Protein AF-A0A820K7Z9-F1 (afdb_monomer)

Structure (mmCIF, N/CA/C/O backbone):
data_AF-A0A820K7Z9-F1
#
_entry.id   AF-A0A820K7Z9-F1
#
loop_
_atom_site.group_PDB
_atom_site.id
_atom_site.type_symbol
_atom_site.label_atom_id
_atom_site.label_alt_id
_atom_site.label_comp_id
_atom_site.label_asym_id
_atom_site.label_entity_id
_atom_site.label_seq_id
_atom_site.pdbx_PDB_ins_code
_atom_site.Cartn_x
_atom_site.Cartn_y
_atom_site.Cartn_z
_atom_site.occupancy
_atom_site.B_iso_or_equiv
_atom_site.auth_seq_id
_atom_site.auth_comp_id
_atom_site.auth_asym_id
_atom_site.auth_atom_id
_atom_site.pdbx_PDB_model_num
ATOM 1 N N . MET A 1 1 ? 12.457 -15.771 -32.593 1.00 40.47 1 MET A N 1
ATOM 2 C CA . MET A 1 1 ? 11.250 -15.660 -31.752 1.00 40.47 1 MET A CA 1
ATOM 3 C C . MET A 1 1 ? 11.117 -14.190 -31.400 1.00 40.47 1 MET A C 1
ATOM 5 O O . MET A 1 1 ? 11.799 -13.722 -30.504 1.00 40.47 1 MET A O 1
ATOM 9 N N . ILE A 1 2 ? 10.398 -13.438 -32.232 1.00 41.69 2 ILE A N 1
ATOM 10 C CA . ILE A 1 2 ? 10.196 -11.997 -32.049 1.00 41.69 2 ILE A CA 1
ATOM 11 C C . ILE A 1 2 ? 8.991 -11.892 -31.116 1.00 41.69 2 ILE A C 1
ATOM 13 O O . ILE A 1 2 ? 7.858 -12.011 -31.570 1.00 41.69 2 ILE A O 1
ATOM 17 N N . MET A 1 3 ? 9.239 -11.833 -29.806 1.00 43.38 3 MET A N 1
ATOM 18 C CA . MET A 1 3 ? 8.210 -11.399 -28.865 1.00 43.38 3 MET A CA 1
ATOM 19 C C . MET A 1 3 ? 8.173 -9.875 -28.905 1.00 43.38 3 MET A C 1
ATOM 21 O O . MET A 1 3 ? 9.202 -9.220 -28.778 1.00 43.38 3 MET A O 1
ATOM 25 N N . ASP A 1 4 ? 6.977 -9.353 -29.149 1.00 45.19 4 ASP A N 1
ATOM 26 C CA . ASP A 1 4 ? 6.607 -7.945 -29.186 1.00 45.19 4 ASP A CA 1
ATOM 27 C C . ASP A 1 4 ? 7.269 -7.108 -28.076 1.00 45.19 4 ASP A C 1
ATOM 29 O O . ASP A 1 4 ? 6.911 -7.219 -26.901 1.00 45.19 4 ASP A O 1
ATOM 33 N N . ASN 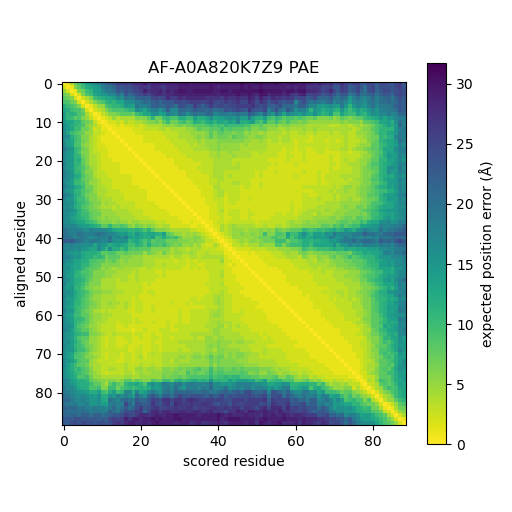A 1 5 ? 8.144 -6.175 -28.471 1.00 54.81 5 ASN A N 1
ATOM 34 C CA . ASN A 1 5 ? 8.691 -5.110 -27.613 1.00 54.81 5 ASN A CA 1
ATOM 35 C C . ASN A 1 5 ? 7.588 -4.303 -26.888 1.00 54.81 5 ASN A C 1
ATOM 37 O O . ASN A 1 5 ? 7.833 -3.668 -25.863 1.00 54.81 5 ASN A O 1
ATOM 41 N N . ASN A 1 6 ? 6.354 -4.355 -27.400 1.00 54.78 6 ASN A N 1
ATOM 42 C CA . ASN A 1 6 ? 5.182 -3.690 -26.841 1.00 54.78 6 ASN A CA 1
ATOM 43 C C . ASN A 1 6 ? 4.784 -4.217 -25.453 1.00 54.78 6 ASN A C 1
ATOM 45 O O . ASN A 1 6 ? 4.345 -3.427 -24.623 1.00 54.78 6 ASN A O 1
ATOM 49 N N . PHE A 1 7 ? 4.956 -5.513 -25.160 1.00 55.22 7 PHE A N 1
ATOM 50 C CA . PHE A 1 7 ? 4.597 -6.064 -23.842 1.00 55.22 7 PHE A CA 1
ATOM 51 C C . PHE A 1 7 ? 5.598 -5.675 -22.754 1.00 55.22 7 PHE A C 1
ATOM 53 O O . PHE A 1 7 ? 5.214 -5.454 -21.608 1.00 55.22 7 PHE A O 1
ATOM 60 N N . GLN A 1 8 ? 6.877 -5.556 -23.110 1.00 59.00 8 GLN A N 1
ATOM 61 C CA . GLN A 1 8 ? 7.939 -5.248 -22.156 1.00 59.00 8 GLN A CA 1
ATOM 62 C C . GLN A 1 8 ? 7.902 -3.775 -21.703 1.00 59.00 8 GLN A C 1
ATOM 64 O O . GLN A 1 8 ? 8.248 -3.460 -20.568 1.00 59.00 8 GLN A O 1
ATOM 69 N N . SER A 1 9 ? 7.392 -2.878 -22.556 1.00 67.44 9 SER A N 1
ATOM 70 C CA . SER A 1 9 ? 7.270 -1.447 -22.249 1.00 67.44 9 SER A CA 1
ATOM 71 C C . SER A 1 9 ? 6.281 -1.129 -21.121 1.00 67.44 9 SER A C 1
ATOM 73 O O . SER A 1 9 ? 6.382 -0.056 -20.530 1.00 67.44 9 SER A O 1
ATOM 75 N N . TRP A 1 10 ? 5.313 -2.006 -20.832 1.00 74.75 10 TRP A N 1
ATOM 76 C CA . TRP A 1 10 ? 4.275 -1.740 -19.827 1.00 74.75 10 TRP A CA 1
ATOM 77 C C . TRP A 1 10 ? 4.693 -2.077 -18.393 1.00 74.75 10 TRP A C 1
ATOM 79 O O . TRP A 1 10 ? 4.035 -1.613 -17.463 1.00 74.75 10 TRP A O 1
ATOM 89 N N . PHE A 1 11 ? 5.792 -2.811 -18.194 1.00 77.38 11 PHE A N 1
ATOM 90 C CA . PHE A 1 11 ? 6.261 -3.185 -16.855 1.00 77.38 11 PHE A CA 1
ATOM 91 C C . PHE A 1 11 ? 6.662 -1.965 -16.017 1.00 77.38 11 PHE A C 1
ATOM 93 O O . PHE A 1 11 ? 6.196 -1.821 -14.892 1.00 77.38 11 PHE A O 1
ATOM 100 N N . ILE A 1 12 ? 7.419 -1.024 -16.590 1.00 82.44 12 ILE A N 1
ATOM 101 C CA . ILE A 1 12 ? 7.870 0.183 -15.875 1.00 82.44 12 ILE A CA 1
ATOM 102 C C . ILE A 1 12 ? 6.683 1.082 -15.466 1.00 82.44 12 ILE A C 1
ATOM 104 O O . ILE A 1 12 ? 6.587 1.434 -14.289 1.00 82.44 12 ILE A O 1
ATOM 108 N N . PRO A 1 13 ? 5.740 1.445 -16.365 1.00 85.06 13 PRO A N 1
ATOM 109 C CA . PRO A 1 13 ? 4.537 2.180 -15.972 1.00 85.06 13 PRO A CA 1
ATOM 110 C C . PRO A 1 13 ? 3.702 1.464 -14.904 1.00 85.06 13 PRO A C 1
ATOM 112 O O . PRO A 1 13 ? 3.160 2.121 -14.016 1.00 85.06 13 PRO A O 1
ATOM 115 N N . PHE A 1 14 ? 3.599 0.135 -14.977 1.00 86.12 14 PHE A N 1
ATOM 116 C CA . PHE A 1 14 ? 2.856 -0.664 -14.006 1.00 86.12 14 PHE A CA 1
ATOM 117 C C . PHE A 1 14 ? 3.518 -0.654 -12.622 1.00 86.12 14 PHE A C 1
ATOM 119 O O . PHE A 1 14 ? 2.833 -0.465 -11.617 1.00 86.12 14 PHE A O 1
ATOM 126 N N . ASP A 1 15 ? 4.843 -0.761 -12.561 1.00 85.94 15 ASP A N 1
ATOM 127 C CA . ASP A 1 15 ? 5.597 -0.676 -11.309 1.00 85.94 15 ASP A CA 1
ATOM 128 C C . ASP A 1 15 ? 5.502 0.715 -10.677 1.00 85.94 15 ASP A C 1
ATOM 130 O O . ASP A 1 15 ? 5.287 0.836 -9.469 1.00 85.94 15 ASP A O 1
ATOM 134 N N . VAL A 1 16 ? 5.567 1.777 -11.486 1.00 89.25 16 VAL A N 1
ATOM 135 C CA . VAL A 1 16 ? 5.347 3.154 -11.016 1.00 89.25 16 VAL A CA 1
ATOM 136 C C . VAL A 1 16 ? 3.922 3.331 -10.483 1.00 89.25 16 VAL A C 1
ATOM 138 O O . VAL A 1 16 ? 3.734 3.934 -9.425 1.00 89.25 16 VAL A O 1
ATOM 141 N N . PHE A 1 17 ? 2.916 2.780 -11.165 1.00 91.44 17 PHE A N 1
ATOM 142 C CA . PHE A 1 17 ? 1.530 2.813 -10.697 1.00 91.44 17 PHE A CA 1
ATOM 143 C C . PHE A 1 17 ? 1.361 2.079 -9.358 1.00 91.44 17 PHE A C 1
ATOM 145 O O . PHE A 1 17 ? 0.790 2.643 -8.424 1.00 91.44 17 PHE A O 1
ATOM 152 N N . ASN A 1 18 ? 1.923 0.874 -9.218 1.00 89.25 18 ASN A N 1
ATOM 153 C CA . ASN A 1 18 ? 1.902 0.126 -7.957 1.00 89.25 18 ASN A CA 1
ATOM 154 C C . ASN A 1 18 ? 2.584 0.895 -6.820 1.00 89.25 18 ASN A C 1
ATOM 156 O O . ASN A 1 18 ? 2.081 0.916 -5.697 1.00 89.25 18 ASN A O 1
ATOM 160 N N . LEU A 1 19 ? 3.696 1.574 -7.105 1.00 92.75 19 LEU A N 1
ATOM 161 C CA . LEU A 1 19 ? 4.418 2.388 -6.130 1.00 92.75 19 LEU A CA 1
ATOM 162 C C . LEU A 1 19 ? 3.558 3.557 -5.623 1.00 92.75 19 LEU A C 1
ATOM 164 O O . LEU A 1 19 ? 3.501 3.810 -4.416 1.00 92.75 19 LEU A O 1
ATOM 168 N N . ILE A 1 20 ? 2.815 4.213 -6.522 1.00 94.50 20 ILE A N 1
ATOM 169 C CA . ILE A 1 20 ? 1.835 5.248 -6.164 1.00 94.50 20 ILE A CA 1
ATOM 170 C C . ILE A 1 20 ? 0.716 4.645 -5.306 1.00 94.50 20 ILE A C 1
ATOM 172 O O . ILE A 1 20 ? 0.419 5.176 -4.235 1.00 94.50 20 ILE A O 1
ATOM 176 N N . CYS A 1 21 ? 0.127 3.520 -5.713 1.00 94.50 21 CYS A N 1
ATOM 177 C CA . CYS A 1 21 ? -0.934 2.864 -4.949 1.00 94.50 21 CYS A CA 1
ATOM 178 C C . CYS A 1 21 ? -0.488 2.501 -3.527 1.00 94.50 21 CYS A C 1
ATOM 180 O O . CYS A 1 21 ? -1.174 2.854 -2.567 1.00 94.50 21 CYS A O 1
ATOM 182 N N . HIS A 1 22 ? 0.677 1.871 -3.366 1.00 92.88 22 HIS A N 1
ATOM 183 C CA . HIS A 1 22 ? 1.200 1.523 -2.044 1.00 92.88 22 HIS A CA 1
ATOM 184 C C . HIS A 1 22 ? 1.504 2.759 -1.193 1.00 92.88 22 HIS A C 1
ATOM 186 O O . HIS A 1 22 ? 1.215 2.753 0.003 1.00 92.88 22 HIS A O 1
ATOM 192 N N . SER A 1 23 ? 2.003 3.847 -1.790 1.00 94.44 23 SER A N 1
ATOM 193 C CA . SER A 1 23 ? 2.208 5.100 -1.053 1.00 94.44 23 SER A CA 1
ATOM 194 C C . SER A 1 23 ? 0.897 5.678 -0.503 1.00 94.44 23 SER A C 1
ATOM 196 O O . SER A 1 23 ? 0.852 6.104 0.651 1.00 94.44 23 SER A O 1
ATOM 198 N N . LEU A 1 24 ? -0.196 5.614 -1.273 1.00 95.88 24 LEU A N 1
ATOM 199 C CA . LEU A 1 24 ? -1.517 6.060 -0.823 1.00 95.88 24 LEU A CA 1
ATOM 200 C C . LEU A 1 24 ? -2.057 5.186 0.312 1.00 95.88 24 LEU A C 1
ATOM 202 O O . LEU A 1 24 ? -2.577 5.719 1.291 1.00 95.88 24 LEU A O 1
ATOM 206 N N . VAL A 1 25 ? -1.900 3.861 0.217 1.00 94.88 25 VAL A N 1
ATOM 207 C CA . VAL A 1 25 ? -2.318 2.928 1.278 1.00 94.88 25 VAL A CA 1
ATOM 208 C C . VAL A 1 25 ? -1.584 3.225 2.585 1.00 94.88 25 VAL A C 1
ATOM 210 O O . VAL A 1 25 ? -2.220 3.316 3.634 1.00 94.88 25 VAL A O 1
ATOM 213 N N . ILE A 1 26 ? -0.269 3.454 2.523 1.00 94.12 26 ILE A N 1
ATOM 214 C CA . ILE A 1 26 ? 0.539 3.812 3.696 1.00 94.12 26 ILE A CA 1
ATOM 215 C C . ILE A 1 26 ? 0.031 5.118 4.326 1.00 94.12 26 ILE A C 1
ATOM 217 O O . ILE A 1 26 ? -0.181 5.171 5.539 1.00 94.12 26 ILE A O 1
ATOM 221 N N . ILE A 1 27 ? -0.223 6.153 3.518 1.00 95.31 27 ILE A N 1
ATOM 222 C CA . ILE A 1 27 ? -0.749 7.442 3.998 1.00 95.31 27 ILE A CA 1
ATOM 223 C C . ILE A 1 27 ? -2.108 7.259 4.681 1.00 95.31 27 ILE A C 1
ATOM 225 O O . ILE A 1 27 ? -2.300 7.728 5.805 1.00 95.31 27 ILE A O 1
ATOM 229 N N . PHE A 1 28 ? -3.047 6.557 4.040 1.00 94.69 28 PHE A N 1
ATOM 230 C CA . PHE A 1 28 ? -4.370 6.328 4.619 1.00 94.69 28 PHE A CA 1
ATOM 231 C C . PHE A 1 28 ? -4.299 5.522 5.915 1.00 94.69 28 PHE A C 1
ATOM 233 O O . PHE A 1 28 ? -4.972 5.875 6.882 1.00 94.69 28 PHE A O 1
ATOM 240 N N . ALA A 1 29 ? -3.455 4.493 5.981 1.00 94.00 29 ALA A N 1
ATOM 241 C CA . ALA A 1 29 ? -3.299 3.697 7.191 1.00 94.00 29 ALA A CA 1
ATOM 242 C C . ALA A 1 29 ? -2.741 4.521 8.366 1.00 94.00 29 ALA A C 1
ATOM 244 O O . ALA A 1 29 ? -3.228 4.380 9.489 1.00 94.00 29 ALA A O 1
ATOM 245 N N . PHE A 1 30 ? -1.799 5.441 8.120 1.00 94.25 30 PHE A N 1
ATOM 246 C CA . PHE A 1 30 ? -1.343 6.383 9.150 1.00 94.25 30 PHE A CA 1
ATOM 247 C C . PHE A 1 30 ? -2.451 7.329 9.617 1.00 94.25 30 PHE A C 1
ATOM 249 O O . PHE A 1 30 ? -2.589 7.548 10.821 1.00 94.25 30 PHE A O 1
ATOM 256 N N . ILE A 1 31 ? -3.258 7.863 8.695 1.00 94.62 31 ILE A N 1
ATOM 257 C CA . ILE A 1 31 ? -4.390 8.736 9.040 1.00 94.62 31 ILE A CA 1
ATOM 258 C C . ILE A 1 31 ? -5.391 7.983 9.923 1.00 94.62 31 ILE A C 1
ATOM 260 O O . ILE A 1 31 ? -5.779 8.491 10.974 1.00 94.62 31 ILE A O 1
ATOM 264 N N . PHE A 1 32 ? -5.777 6.761 9.547 1.00 92.56 32 PHE A N 1
ATOM 265 C CA . PHE A 1 32 ? -6.718 5.966 10.336 1.00 92.56 32 PHE A CA 1
ATOM 266 C C . PHE A 1 32 ? -6.170 5.619 11.719 1.00 92.56 32 PHE A C 1
ATOM 268 O O . PHE A 1 32 ? -6.886 5.778 12.706 1.00 92.56 32 PHE A O 1
ATOM 275 N N . LEU A 1 33 ? -4.901 5.219 11.825 1.00 93.19 33 LEU A N 1
ATOM 276 C CA . LEU A 1 33 ? -4.282 4.970 13.128 1.00 93.19 33 LEU A CA 1
ATOM 277 C C . LEU A 1 33 ? -4.233 6.230 13.993 1.00 93.19 33 LEU A C 1
ATOM 279 O O . LEU A 1 33 ? -4.514 6.153 15.187 1.00 93.19 33 LEU A O 1
ATOM 283 N N . PHE A 1 34 ? -3.936 7.391 13.406 1.00 93.00 34 PHE A N 1
ATOM 284 C CA . PHE A 1 34 ? -3.933 8.657 14.135 1.00 93.00 34 PHE A CA 1
ATOM 285 C C . PHE A 1 34 ? -5.321 9.001 14.687 1.00 93.00 34 PHE A C 1
ATOM 287 O O . PHE A 1 34 ? -5.438 9.376 15.852 1.00 93.00 34 PHE A O 1
ATOM 294 N N . ILE A 1 35 ? -6.374 8.820 13.883 1.00 92.50 35 ILE A N 1
ATOM 295 C CA . ILE A 1 35 ? -7.763 9.030 14.315 1.00 92.50 35 ILE A CA 1
ATOM 296 C C . ILE A 1 35 ? -8.115 8.078 15.464 1.00 92.50 35 ILE A C 1
ATOM 298 O O . ILE A 1 35 ? -8.631 8.526 16.485 1.00 92.50 35 ILE A O 1
ATOM 302 N N . ILE A 1 36 ? -7.798 6.785 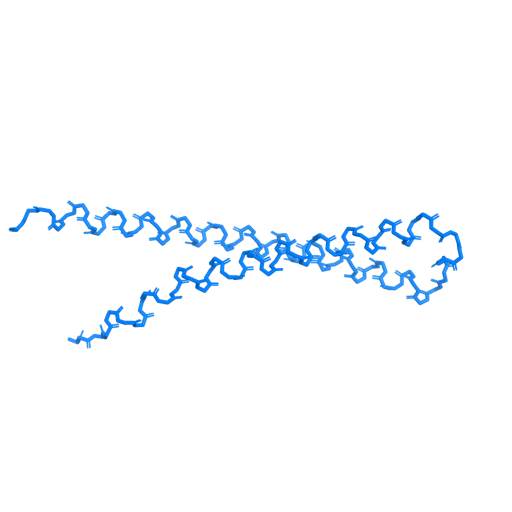15.331 1.00 90.56 36 ILE A N 1
ATOM 303 C CA . ILE A 1 36 ? -8.129 5.775 16.347 1.00 90.56 36 ILE A CA 1
ATOM 304 C C . ILE A 1 36 ? -7.413 6.055 17.673 1.00 90.56 36 ILE A C 1
ATOM 306 O O . ILE A 1 36 ? -8.018 5.890 18.725 1.00 90.56 36 ILE A O 1
ATOM 310 N N . ILE A 1 37 ? -6.146 6.481 17.632 1.00 90.00 37 ILE A N 1
ATOM 311 C CA . ILE A 1 37 ? -5.360 6.798 18.836 1.00 90.00 37 ILE A CA 1
ATOM 312 C C . ILE A 1 37 ? -5.807 8.128 19.466 1.00 90.00 37 ILE A C 1
ATOM 314 O O . ILE A 1 37 ? -5.785 8.276 20.689 1.00 90.00 37 ILE A O 1
ATOM 318 N N . GLY A 1 38 ? -6.166 9.116 18.641 1.00 89.00 38 GLY A N 1
ATOM 319 C CA . GLY A 1 38 ? -6.536 10.458 19.088 1.00 89.00 38 GLY A CA 1
ATOM 320 C C . GLY A 1 38 ? -7.939 10.543 19.689 1.00 89.00 38 GLY A C 1
ATOM 321 O O . GLY A 1 38 ? -8.157 11.317 20.625 1.00 89.00 38 GLY A O 1
ATOM 322 N N . ASP A 1 39 ? -8.883 9.746 19.188 1.00 89.19 39 ASP A N 1
ATOM 323 C CA . ASP A 1 39 ? -10.268 9.756 19.647 1.00 89.19 39 ASP A CA 1
ATOM 324 C C . ASP A 1 39 ? -10.551 8.614 20.635 1.00 89.19 39 ASP A C 1
ATOM 326 O O . ASP A 1 39 ? -10.710 7.448 20.275 1.00 89.19 39 ASP A O 1
ATOM 330 N N . LYS A 1 40 ? -10.699 8.966 21.917 1.00 80.62 40 LYS A N 1
ATOM 331 C CA . LYS A 1 40 ? -11.023 8.008 22.987 1.00 80.62 40 LYS A CA 1
ATOM 332 C C . LYS A 1 40 ? -12.367 7.300 22.778 1.00 80.62 40 LYS A C 1
ATOM 334 O O . LYS A 1 40 ? -12.563 6.223 23.339 1.00 80.62 40 LYS A O 1
ATOM 339 N N . THR A 1 41 ? -13.292 7.871 22.003 1.00 84.12 41 THR A N 1
ATOM 340 C CA . THR A 1 41 ? -14.573 7.222 21.671 1.00 84.12 41 THR A CA 1
ATOM 341 C C . THR A 1 41 ? -14.395 6.077 20.673 1.00 84.12 41 THR A C 1
ATOM 343 O O . THR A 1 41 ? -15.189 5.137 20.659 1.00 84.12 41 THR A O 1
ATOM 346 N N . CYS A 1 42 ? -13.298 6.089 19.912 1.00 79.94 42 CYS A N 1
ATOM 347 C CA . CYS 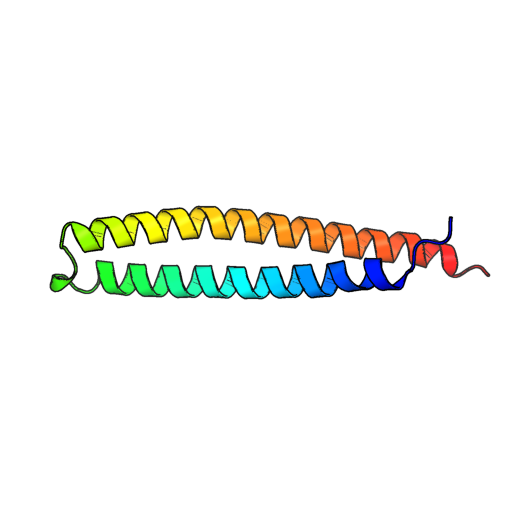A 1 42 ? -12.918 5.025 18.996 1.00 79.94 42 CYS A CA 1
ATOM 348 C C . CYS A 1 42 ? -12.280 3.819 19.700 1.00 79.94 42 CYS A C 1
ATOM 350 O O . CYS A 1 42 ? -11.996 2.835 19.034 1.00 79.94 42 CYS A O 1
ATOM 352 N N . HIS A 1 43 ? -12.087 3.809 21.023 1.00 86.06 43 HIS A N 1
ATOM 353 C CA . HIS A 1 43 ? -11.478 2.678 21.744 1.00 86.06 43 HIS A CA 1
ATOM 354 C C . HIS A 1 43 ? -12.469 1.535 22.028 1.00 86.06 43 HIS A C 1
ATOM 356 O O . HIS A 1 43 ? -12.608 1.050 23.151 1.00 86.06 43 HIS A O 1
ATOM 362 N N . THR A 1 44 ? -13.180 1.097 20.994 1.00 91.12 44 THR A N 1
ATOM 363 C CA . THR A 1 44 ? -14.066 -0.068 21.055 1.00 91.12 44 THR A CA 1
ATOM 364 C C . THR A 1 44 ? -13.348 -1.305 20.515 1.00 91.12 44 THR A C 1
ATOM 366 O O . THR A 1 44 ? -12.450 -1.202 19.680 1.00 91.12 44 THR A O 1
ATOM 369 N N . VAL A 1 45 ? -13.755 -2.497 20.961 1.00 89.88 45 VAL A N 1
ATOM 370 C CA . VAL A 1 45 ? -13.217 -3.781 20.469 1.00 89.88 45 VAL A CA 1
ATOM 371 C C . VAL A 1 45 ? -13.189 -3.884 18.930 1.00 89.88 45 VAL A C 1
ATOM 373 O O . VAL A 1 45 ? -12.137 -4.245 18.401 1.00 89.88 45 VAL A O 1
ATOM 376 N N . PRO A 1 46 ? -14.262 -3.550 18.175 1.00 90.00 46 PRO A N 1
ATOM 377 C CA . PRO A 1 46 ? -14.212 -3.613 16.712 1.00 90.00 46 PRO A CA 1
ATOM 378 C C . PRO A 1 46 ? -13.214 -2.623 16.106 1.00 90.00 46 PRO A C 1
ATOM 380 O O . PRO A 1 46 ? -12.546 -2.950 15.132 1.00 90.00 46 PRO A O 1
ATOM 383 N N . MET A 1 47 ? -13.054 -1.436 16.688 1.00 91.81 47 MET A N 1
ATOM 384 C CA . MET A 1 47 ? -12.112 -0.449 16.166 1.00 91.81 47 MET A CA 1
ATOM 385 C C . MET A 1 47 ? -10.653 -0.809 16.480 1.00 91.81 47 MET A C 1
ATOM 387 O O . MET A 1 47 ? -9.759 -0.509 15.694 1.00 91.81 47 MET A O 1
ATOM 391 N N . LEU A 1 48 ? -10.405 -1.518 17.586 1.00 89.56 48 LEU A N 1
ATOM 392 C CA . LEU A 1 48 ? -9.094 -2.096 17.882 1.00 89.56 48 LEU A CA 1
ATOM 393 C C . LEU A 1 48 ? -8.707 -3.160 16.839 1.00 89.56 48 LEU A C 1
ATOM 395 O O . LEU A 1 48 ? -7.548 -3.245 16.436 1.00 89.56 48 LEU A O 1
ATOM 399 N N . LEU A 1 49 ? -9.682 -3.946 16.362 1.00 93.06 49 LEU A N 1
ATOM 400 C CA . LEU A 1 49 ? -9.469 -4.885 15.259 1.00 93.06 49 LEU A CA 1
ATOM 401 C C . LEU A 1 49 ? -9.090 -4.137 13.972 1.00 93.06 49 LEU A C 1
ATOM 403 O O . LEU A 1 49 ? -8.126 -4.521 13.317 1.00 93.06 49 LEU A O 1
ATOM 407 N N . VAL A 1 50 ? -9.788 -3.039 13.659 1.00 93.25 50 VAL A N 1
ATOM 408 C CA . VAL A 1 50 ? -9.453 -2.165 12.520 1.00 93.25 50 VAL A CA 1
ATOM 409 C C . VAL A 1 50 ? -8.036 -1.606 12.656 1.00 93.25 50 VAL A C 1
ATOM 411 O O . VAL A 1 50 ? -7.277 -1.655 11.693 1.00 93.25 50 VAL A O 1
ATOM 414 N N . ALA A 1 51 ? -7.632 -1.151 13.845 1.00 92.38 51 ALA A N 1
ATOM 415 C CA . ALA A 1 51 ? -6.270 -0.674 14.088 1.00 92.38 51 ALA A CA 1
ATOM 416 C C . ALA A 1 51 ? -5.216 -1.762 13.821 1.00 92.38 51 ALA A C 1
ATOM 418 O O . ALA A 1 51 ? -4.208 -1.498 13.167 1.00 92.38 51 ALA A O 1
ATOM 419 N N . ASN A 1 52 ? -5.466 -2.998 14.264 1.00 94.38 52 ASN A N 1
ATOM 420 C CA . ASN A 1 52 ? -4.580 -4.129 13.983 1.00 94.38 52 ASN A CA 1
ATOM 421 C C . ASN A 1 52 ? -4.510 -4.449 12.486 1.00 94.38 52 ASN A C 1
ATOM 423 O O . ASN A 1 52 ? -3.424 -4.713 11.972 1.00 94.38 52 ASN A O 1
ATOM 427 N N . SER A 1 53 ? -5.637 -4.390 11.774 1.00 94.56 53 SER A N 1
ATOM 428 C CA . SER A 1 53 ? -5.658 -4.533 10.317 1.00 94.56 53 SER A CA 1
ATOM 429 C C . SER A 1 53 ? -4.856 -3.424 9.633 1.00 94.56 53 SER A C 1
ATOM 431 O O . SER A 1 53 ? -4.043 -3.729 8.769 1.00 94.56 53 SER A O 1
ATOM 433 N N . CYS A 1 54 ? -4.990 -2.163 10.059 1.00 94.38 54 CYS A N 1
ATOM 434 C CA . CYS A 1 54 ? -4.191 -1.052 9.532 1.00 94.38 54 CYS A CA 1
ATOM 435 C C . CYS A 1 54 ? -2.687 -1.231 9.795 1.00 94.38 54 CYS A C 1
ATOM 437 O O . CYS A 1 54 ? -1.877 -0.931 8.922 1.00 94.38 54 CYS A O 1
ATOM 439 N N . LEU A 1 55 ? -2.299 -1.740 10.969 1.00 94.25 55 LEU A N 1
ATOM 440 C CA . LEU A 1 55 ? -0.899 -2.054 11.276 1.00 94.25 55 LEU A CA 1
ATOM 441 C C . LEU A 1 55 ? -0.357 -3.186 10.396 1.00 94.25 55 LEU A C 1
ATOM 443 O O . LEU A 1 55 ? 0.753 -3.077 9.878 1.00 94.25 55 LEU A O 1
ATOM 447 N N . ALA A 1 56 ? -1.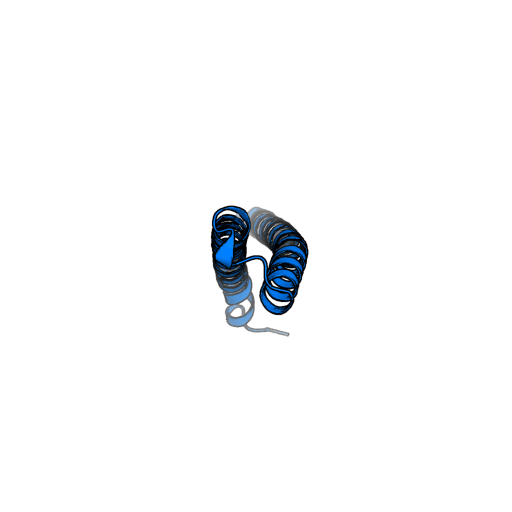133 -4.254 10.201 1.00 95.69 56 ALA A N 1
ATOM 448 C CA . ALA A 1 56 ? -0.755 -5.346 9.310 1.00 95.69 56 ALA A CA 1
ATOM 449 C C . ALA A 1 56 ? -0.600 -4.854 7.860 1.00 95.69 56 ALA A C 1
ATOM 451 O O . ALA A 1 56 ? 0.404 -5.154 7.212 1.00 95.69 56 ALA A O 1
ATOM 452 N N . GLU A 1 57 ? -1.545 -4.037 7.389 1.00 94.12 57 GLU A N 1
ATOM 453 C CA . GLU A 1 57 ? -1.526 -3.430 6.057 1.00 94.12 57 GLU A CA 1
ATOM 454 C C . GLU A 1 57 ? -0.318 -2.503 5.872 1.00 94.12 57 GLU A C 1
ATOM 456 O O . GLU A 1 57 ? 0.302 -2.511 4.812 1.00 94.12 57 GLU A O 1
ATOM 461 N N . LEU A 1 58 ? 0.074 -1.748 6.906 1.00 94.12 58 LEU A N 1
ATOM 462 C CA . LEU A 1 58 ? 1.277 -0.910 6.877 1.00 94.12 58 LEU A CA 1
ATOM 463 C C . LEU A 1 58 ? 2.546 -1.732 6.690 1.00 94.12 58 LEU A C 1
ATOM 465 O O . LEU A 1 58 ? 3.372 -1.393 5.842 1.00 94.12 58 LEU A O 1
ATOM 469 N N . VAL A 1 59 ? 2.710 -2.804 7.468 1.00 95.75 59 VAL A N 1
ATOM 470 C CA . VAL A 1 59 ? 3.885 -3.682 7.363 1.00 95.75 59 VAL A CA 1
ATOM 471 C C . VAL A 1 59 ? 3.926 -4.336 5.984 1.00 95.75 59 VAL A C 1
ATOM 473 O O . VAL A 1 59 ? 4.965 -4.340 5.324 1.00 95.75 59 VAL A O 1
ATOM 476 N N . PHE A 1 60 ? 2.786 -4.846 5.520 1.00 94.69 60 PHE A N 1
ATOM 477 C CA . PHE A 1 60 ? 2.681 -5.500 4.224 1.00 94.69 60 PHE A CA 1
ATOM 478 C C . PHE A 1 60 ? 2.940 -4.533 3.060 1.00 94.69 60 PHE A C 1
ATOM 480 O O . PHE A 1 60 ? 3.804 -4.795 2.224 1.00 94.69 60 PHE A O 1
ATOM 487 N N . SER A 1 61 ? 2.274 -3.377 3.047 1.00 92.81 61 SER A N 1
ATOM 488 C CA . SER A 1 61 ? 2.452 -2.348 2.018 1.00 92.8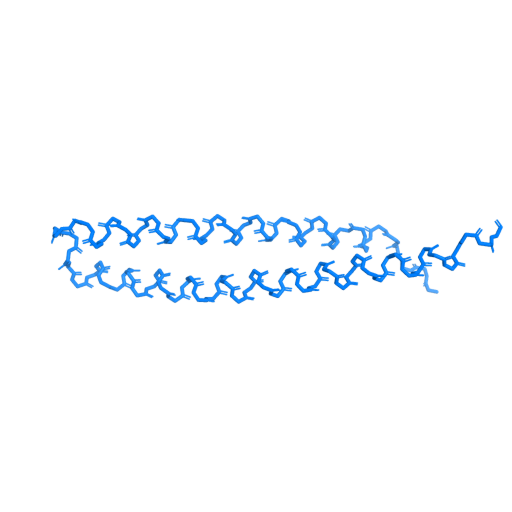1 61 SER A CA 1
ATOM 489 C C . SER A 1 61 ? 3.865 -1.775 2.008 1.00 92.81 61 SER A C 1
ATOM 491 O O . SER A 1 61 ? 4.391 -1.504 0.935 1.00 92.81 61 SER A O 1
ATOM 493 N N . SER A 1 62 ? 4.522 -1.643 3.164 1.00 93.56 62 SER A N 1
ATOM 494 C CA . SER A 1 62 ? 5.924 -1.201 3.229 1.00 93.56 62 SER A CA 1
ATOM 495 C C . SER A 1 62 ? 6.871 -2.214 2.581 1.00 93.56 62 SER A C 1
ATOM 497 O O . SER A 1 62 ? 7.769 -1.831 1.832 1.00 93.56 62 SER A O 1
ATOM 499 N N . ASN A 1 63 ? 6.644 -3.511 2.816 1.00 94.94 63 ASN A N 1
ATOM 500 C CA . ASN A 1 63 ? 7.419 -4.572 2.170 1.00 94.94 63 ASN A CA 1
ATOM 501 C C . ASN A 1 63 ? 7.201 -4.582 0.652 1.00 94.94 63 ASN A C 1
ATOM 503 O O . ASN A 1 63 ? 8.168 -4.675 -0.104 1.00 94.94 63 ASN A O 1
ATOM 507 N N . LEU A 1 64 ? 5.951 -4.450 0.198 1.00 92.44 64 LEU A N 1
ATOM 508 C CA . LEU A 1 64 ? 5.637 -4.381 -1.231 1.00 92.44 64 LEU A CA 1
ATOM 509 C C . LEU A 1 64 ? 6.213 -3.128 -1.891 1.00 92.44 64 LEU A C 1
ATOM 511 O O . LEU A 1 64 ? 6.760 -3.216 -2.986 1.00 92.44 64 LEU A O 1
ATOM 515 N N . PHE A 1 65 ? 6.166 -1.985 -1.212 1.00 92.19 65 PHE A N 1
ATOM 516 C CA . PHE A 1 65 ? 6.768 -0.743 -1.685 1.00 92.19 65 PHE A CA 1
ATOM 517 C C . PHE A 1 65 ? 8.283 -0.887 -1.870 1.00 92.19 65 PHE A C 1
ATOM 519 O O . PHE A 1 65 ? 8.824 -0.500 -2.905 1.00 92.19 65 PHE A O 1
ATOM 526 N N . TRP A 1 66 ? 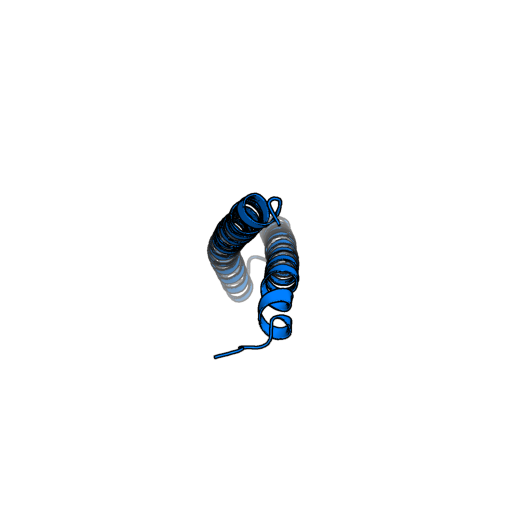8.969 -1.506 -0.903 1.00 92.56 66 TRP A N 1
ATOM 527 C CA . TRP A 1 66 ? 10.399 -1.793 -1.017 1.00 92.56 66 TRP A CA 1
ATOM 528 C C . TRP A 1 66 ? 10.710 -2.727 -2.191 1.00 92.56 66 TRP A C 1
ATOM 530 O O . TRP A 1 66 ? 11.629 -2.463 -2.967 1.00 92.56 66 TRP A O 1
ATOM 540 N N . MET A 1 67 ? 9.923 -3.794 -2.354 1.00 90.25 67 MET A N 1
ATOM 541 C CA . MET A 1 67 ? 10.070 -4.714 -3.482 1.00 90.25 67 MET A CA 1
ATOM 542 C C . MET A 1 67 ? 9.846 -4.013 -4.824 1.00 90.25 67 MET A C 1
ATOM 544 O O . MET A 1 67 ? 10.652 -4.193 -5.729 1.00 90.25 67 MET A O 1
ATOM 548 N N . ALA A 1 68 ? 8.822 -3.164 -4.942 1.00 89.50 68 ALA A N 1
ATOM 549 C CA . ALA A 1 68 ? 8.554 -2.392 -6.155 1.00 89.50 68 ALA A CA 1
ATOM 550 C C . ALA A 1 68 ? 9.720 -1.451 -6.503 1.00 89.50 68 ALA A C 1
ATOM 552 O O . ALA A 1 68 ? 10.148 -1.399 -7.653 1.00 89.50 68 ALA A O 1
ATOM 553 N N . ILE A 1 69 ? 10.304 -0.766 -5.510 1.00 90.81 69 ILE A N 1
ATOM 554 C CA . ILE A 1 69 ? 11.514 0.050 -5.708 1.00 90.81 69 ILE A CA 1
ATOM 555 C C . ILE A 1 69 ? 12.685 -0.805 -6.191 1.00 90.81 69 ILE A C 1
ATOM 557 O O . ILE A 1 69 ? 13.446 -0.383 -7.064 1.00 90.81 69 ILE A O 1
ATOM 561 N N . PHE A 1 70 ? 12.881 -1.982 -5.599 1.00 89.75 70 PHE A N 1
ATOM 562 C CA . PHE A 1 70 ? 13.977 -2.867 -5.970 1.00 89.75 70 PHE A CA 1
ATOM 563 C C . PHE A 1 70 ? 13.830 -3.374 -7.410 1.00 89.75 70 PHE A C 1
ATOM 565 O O . PHE A 1 70 ? 14.791 -3.296 -8.177 1.00 89.75 70 PHE A O 1
ATOM 572 N N . THR A 1 71 ? 12.635 -3.829 -7.789 1.00 86.88 71 THR A N 1
ATOM 573 C CA . THR A 1 71 ? 12.320 -4.266 -9.156 1.00 86.88 71 THR A CA 1
ATOM 574 C C . THR A 1 71 ? 12.520 -3.129 -10.149 1.00 86.88 71 THR A C 1
ATOM 576 O O . THR A 1 71 ? 13.314 -3.278 -11.073 1.00 86.88 71 THR A O 1
ATOM 579 N N . LEU A 1 72 ? 11.944 -1.951 -9.885 1.00 87.38 72 LEU A N 1
ATOM 580 C CA . LEU A 1 72 ? 12.080 -0.784 -10.757 1.00 87.38 72 LEU A CA 1
ATOM 581 C C . LEU A 1 72 ? 13.548 -0.376 -10.949 1.00 87.38 72 LEU A C 1
ATOM 583 O O . LEU A 1 72 ? 13.979 -0.083 -12.061 1.00 87.38 72 LEU A O 1
ATOM 587 N N . ASN A 1 73 ? 14.351 -0.390 -9.881 1.00 88.44 73 ASN A N 1
ATOM 588 C CA . ASN A 1 73 ? 15.782 -0.102 -9.983 1.00 88.44 73 ASN A CA 1
ATOM 589 C C . ASN A 1 73 ? 16.534 -1.131 -10.834 1.00 88.44 73 ASN A C 1
ATOM 591 O O . ASN A 1 73 ? 17.466 -0.761 -11.549 1.00 88.44 73 ASN A O 1
ATOM 595 N N . ASN A 1 74 ? 16.178 -2.411 -10.742 1.00 86.38 74 ASN A N 1
ATOM 596 C CA . ASN A 1 74 ? 16.800 -3.447 -11.561 1.00 86.38 74 ASN A CA 1
ATOM 597 C C . ASN A 1 74 ? 16.389 -3.322 -13.028 1.00 86.38 74 ASN A C 1
ATOM 599 O O . ASN A 1 74 ? 17.251 -3.440 -13.898 1.00 86.38 74 ASN A O 1
ATOM 603 N N . ASP A 1 75 ? 15.124 -3.012 -13.299 1.00 82.31 75 ASP A N 1
ATOM 604 C CA . ASP A 1 75 ? 14.613 -2.832 -14.656 1.00 82.31 75 ASP A CA 1
ATOM 605 C C . ASP A 1 75 ? 15.241 -1.609 -15.333 1.00 82.31 75 ASP A C 1
ATOM 607 O O . ASP A 1 75 ? 15.742 -1.712 -16.455 1.00 82.31 75 ASP A O 1
ATOM 611 N N . LEU A 1 76 ? 15.351 -0.483 -14.618 1.00 83.19 76 LEU A N 1
ATOM 612 C CA . LEU A 1 76 ? 16.043 0.714 -15.111 1.00 83.19 76 LEU A CA 1
ATOM 613 C C . LEU A 1 76 ? 17.533 0.455 -15.376 1.00 83.19 76 LEU A C 1
ATOM 615 O O . LEU A 1 76 ? 18.064 0.871 -16.407 1.00 83.19 76 LEU A O 1
ATOM 619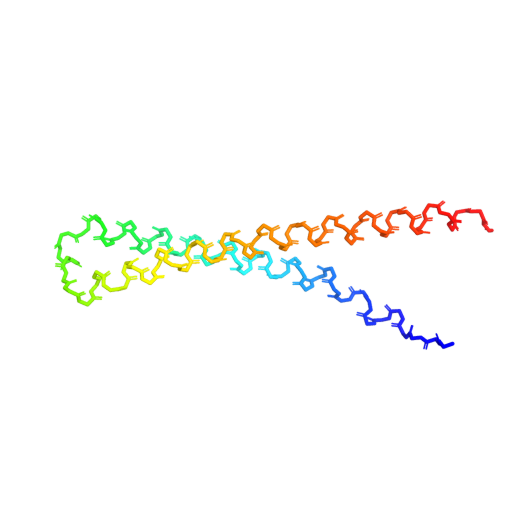 N N . LYS A 1 77 ? 18.223 -0.263 -14.477 1.00 81.50 77 LYS A N 1
ATOM 620 C CA . LYS A 1 77 ? 19.636 -0.632 -14.674 1.00 81.50 77 LYS A CA 1
ATOM 621 C C . LYS A 1 77 ? 19.826 -1.556 -15.867 1.00 81.50 77 LYS A C 1
ATOM 623 O O . LYS A 1 77 ? 20.805 -1.407 -16.595 1.00 81.50 77 LYS A O 1
ATOM 628 N N . ARG A 1 78 ? 18.913 -2.508 -16.065 1.00 74.81 78 ARG A N 1
ATOM 629 C CA . ARG A 1 78 ? 18.953 -3.428 -17.199 1.00 74.81 78 ARG A CA 1
ATOM 630 C C . ARG A 1 78 ? 18.776 -2.682 -18.518 1.00 74.81 78 ARG A C 1
ATOM 632 O O . ARG A 1 78 ? 19.566 -2.913 -19.426 1.00 74.81 78 ARG A O 1
ATOM 639 N N . GLN A 1 79 ? 17.825 -1.751 -18.589 1.00 69.31 79 GLN A N 1
ATOM 640 C CA . GLN A 1 79 ? 17.627 -0.908 -19.768 1.00 69.31 79 GLN A CA 1
ATOM 641 C C . GLN A 1 79 ? 18.873 -0.060 -20.068 1.00 69.31 79 GLN A C 1
ATOM 643 O O . GLN A 1 79 ? 19.365 -0.057 -21.191 1.00 69.31 79 GLN A O 1
ATOM 648 N N . GLN A 1 80 ? 19.472 0.560 -19.045 1.00 64.94 80 GLN A N 1
ATOM 649 C CA . GLN A 1 80 ? 20.692 1.356 -19.212 1.00 64.94 80 GLN A CA 1
ATOM 650 C C . GLN A 1 80 ? 21.890 0.525 -19.718 1.00 64.94 80 GLN A C 1
ATOM 652 O O . GLN A 1 80 ? 22.694 1.028 -20.503 1.00 64.94 80 GLN A O 1
ATOM 657 N N . TYR A 1 81 ? 22.023 -0.735 -19.290 1.00 59.91 81 TYR A N 1
ATOM 658 C CA . TYR A 1 81 ? 23.111 -1.617 -19.730 1.00 59.91 81 TYR A CA 1
ATOM 659 C C . TYR A 1 81 ? 22.874 -2.205 -21.128 1.00 59.91 81 TYR A C 1
ATOM 661 O O . TYR A 1 81 ? 23.806 -2.198 -21.935 1.00 59.91 81 TYR A O 1
ATOM 669 N N . GLU A 1 82 ? 21.661 -2.683 -21.431 1.00 59.12 82 GLU A N 1
ATOM 670 C CA . GLU A 1 82 ? 21.313 -3.204 -22.763 1.00 59.12 82 GLU A CA 1
ATOM 671 C C . GLU A 1 82 ? 21.400 -2.097 -23.835 1.00 59.12 82 GLU A C 1
ATOM 673 O O . GLU A 1 82 ? 21.981 -2.332 -24.895 1.00 59.12 82 GLU A O 1
ATOM 678 N N . ASP A 1 83 ? 20.979 -0.862 -23.529 1.00 54.56 83 ASP A N 1
ATOM 679 C CA . ASP A 1 83 ? 21.065 0.267 -24.468 1.00 54.56 83 ASP A CA 1
ATOM 680 C C . ASP A 1 83 ? 22.504 0.796 -24.645 1.00 54.56 83 ASP A C 1
ATOM 682 O O . ASP A 1 83 ? 22.867 1.243 -25.735 1.00 54.56 83 ASP A O 1
ATOM 686 N N . SER A 1 84 ? 23.370 0.698 -23.623 1.00 54.59 84 SER A N 1
ATOM 687 C CA . SER A 1 84 ? 24.774 1.153 -23.712 1.00 54.59 84 SER A CA 1
ATOM 688 C C . SER A 1 84 ? 25.60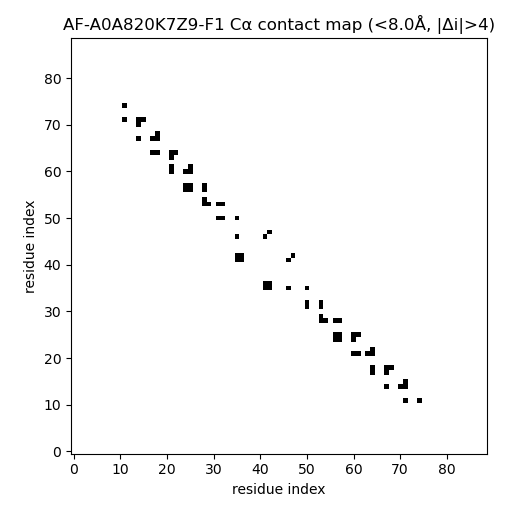4 0.392 -24.754 1.00 54.59 84 SER A C 1
ATOM 690 O O . SER A 1 84 ? 26.512 0.956 -25.367 1.00 54.59 84 SER A O 1
ATOM 692 N N . LEU A 1 85 ? 25.273 -0.881 -24.989 1.00 53.53 85 LEU A N 1
ATOM 693 C CA . LEU A 1 85 ? 25.940 -1.737 -25.971 1.00 53.53 85 LEU A CA 1
ATOM 694 C C . LEU A 1 85 ? 25.341 -1.590 -27.381 1.00 53.53 85 LEU A C 1
ATOM 696 O O . LEU A 1 85 ? 25.948 -2.045 -28.348 1.00 53.53 85 LEU A O 1
ATOM 700 N N . CYS A 1 86 ? 24.195 -0.913 -27.518 1.00 55.16 86 CYS A N 1
ATOM 701 C CA . CYS A 1 86 ? 23.533 -0.644 -28.796 1.00 55.16 86 CYS A CA 1
ATOM 702 C C . CYS A 1 86 ? 23.913 0.706 -29.438 1.00 55.16 86 CYS A C 1
ATOM 704 O O . CYS A 1 86 ? 23.402 1.01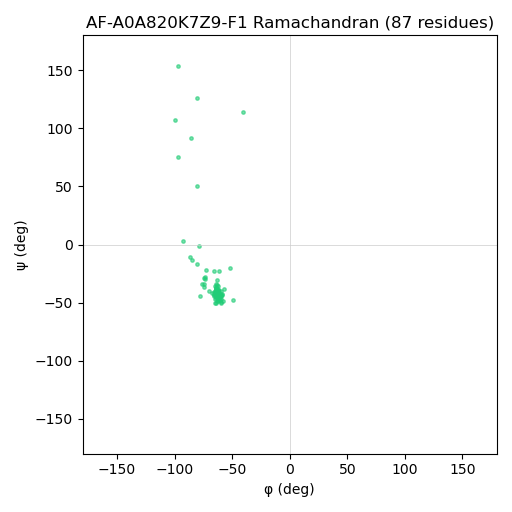9 -30.510 1.00 55.16 86 CYS A O 1
ATOM 706 N N . VAL A 1 87 ? 24.833 1.486 -28.848 1.00 54.50 87 VAL A N 1
ATOM 707 C CA . VAL A 1 87 ? 25.299 2.779 -29.407 1.00 54.50 87 VAL A CA 1
ATOM 708 C C . VAL A 1 87 ? 26.351 2.610 -30.520 1.00 54.50 87 VAL A C 1
ATOM 710 O O . VAL A 1 87 ? 26.555 3.520 -31.319 1.00 54.50 87 VAL A O 1
ATOM 713 N N . PHE A 1 88 ? 26.989 1.441 -30.639 1.00 45.75 88 PHE A N 1
ATOM 714 C CA . PHE A 1 88 ? 27.868 1.118 -31.771 1.00 45.75 88 PHE A CA 1
ATOM 715 C C . PHE A 1 88 ? 27.117 0.313 -32.838 1.00 45.75 88 PHE A C 1
ATOM 717 O O . PHE A 1 88 ? 27.321 -0.895 -32.977 1.00 45.75 88 PHE A O 1
ATOM 724 N N . ARG A 1 89 ? 26.258 0.973 -33.616 1.00 40.75 89 ARG A N 1
ATOM 725 C CA . ARG A 1 89 ? 25.859 0.463 -34.930 1.00 40.75 89 ARG A CA 1
ATOM 726 C C . ARG A 1 89 ? 25.694 1.583 -35.941 1.00 40.75 89 ARG A C 1
ATOM 728 O O . ARG A 1 89 ? 25.068 2.601 -35.586 1.00 40.75 89 ARG A O 1
#

Mean predicted aligned error: 8.81 Å

Foldseek 3Di:
DDDDPVVVVVLLVVLVVLLVVLVVLLVVLVVLLCCCVVDPVNPDPVSVVVNVVSVVSNVVSVVVNVVSVVVNVVSVVVVVVVVVVVPPD

Sequence (89 aa):
MIMDNNFQSWFIPFDVFNLICHSLVIIFAFIFLFIIIGDKTCHTVPMLLVANSCLAELVFSSNLFWMAIFTLNNDLKRQQYEDSLCVFR

Solvent-accessible surface area (backbone atoms only — not comparable to full-atom values): 4988 Å² total; per-residue (Å²): 134,88,72,64,70,73,67,65,64,49,52,62,61,50,45,54,48,50,43,52,53,34,51,51,51,45,52,51,33,53,52,53,47,49,51,46,72,69,35,76,86,46,72,39,74,72,48,52,51,49,46,51,50,35,53,53,49,40,57,51,37,52,53,50,40,53,49,40,52,52,50,50,53,50,52,54,50,48,51,56,55,60,53,64,70,63,70,81,118

Organism: NCBI:txid433720

pLDDT: mean 81.98, std 16.35, range [40.47, 95.88]

Radius of gyration: 20.16 Å; Cα contacts (8 Å, |Δi|>4): 40; chains: 1; bounding box: 42×26×58 Å

Nearest PDB structures (foldseek):
  2ysu-assembly1_B  TM=7.247E-01  e=7.798E+00  Escherichia coli
  4abm-assembly1_A  TM=4.392E-01  e=3.322E+00  Homo sapiens
  7nsu-assembly1_D  TM=5.175E-01  e=7.798E+00  Escherichia coli

Secondary structure (DSSP, 8-state):
----HHHHTTHHHHHHHHHHHHHHHHHHHHHHHHHHHH-GGG-SHHHHHHHHHHHHHHHHHHHHHHHHHHHHHHHHHHHHHHHHTTS--